Protein AF-U1FEF7-F1 (afdb_monomer)

Nearest PDB structures (foldseek):
  5l10-assembly2_D  TM=4.625E-01  e=8.801E-04  Burkholderia cenocepacia J2315
  7q3d-assembly1_C  TM=4.694E-01  e=4.423E-01  Homo sapiens
  5kq5-assembly1_A  TM=2.884E-01  e=1.196E+00  Rattus norvegicus
  4qfg-assembly1_A  TM=2.685E-01  e=1.534E+00  Rattus norvegicus
  8ow0-assembly1_N  TM=1.738E-01  e=1.273E+00  Saccharomyces cerevisiae

Solvent-accessible surface area (backbone atoms only — not comparable to full-atom values): 8452 Å² total; per-residue (Å²): 119,72,67,64,61,57,53,65,70,41,91,91,52,76,89,87,76,83,78,87,76,65,76,63,58,47,57,54,44,45,53,53,49,51,50,55,25,67,75,38,50,92,50,9,52,59,52,48,32,65,44,32,33,71,58,65,72,27,68,19,15,34,31,27,36,65,84,69,44,80,75,47,63,33,94,66,39,79,89,77,46,74,65,37,52,58,67,69,53,83,61,80,54,64,46,74,48,80,38,56,49,80,50,42,91,95,60,44,37,30,27,33,40,37,20,37,37,68,85,56,17,26,43,38,35,34,26,66,78,44,80,72,82,48,73,66,54,48,52,48,46,38,53,52,34,63,70,30,88

Sequence (149 aa):
DTLVSTCDQLEGVKVLWLSRHLEDWGLESDIATLNRMAEDQQHAAELLTEAAPTVFHCQWATLFGPGHEVLTSTALSPEFTSEAIAALGAMDEPRRVELDETWMPGWGATVVALAPLSGGRCLVLGRRGGPVFLASEVNRLRHMAALAN

Organism: NCBI:txid1160719

pLDDT: mean 86.81, std 16.98, range [42.19, 98.62]

Structure (mmCIF, N/CA/C/O backbone):
data_AF-U1FEF7-F1
#
_entry.id   AF-U1FEF7-F1
#
loop_
_atom_site.group_PDB
_atom_site.id
_atom_site.type_symbol
_atom_site.label_atom_id
_atom_site.label_alt_id
_atom_site.label_comp_id
_atom_site.label_asym_id
_atom_site.label_entity_id
_atom_site.label_seq_id
_atom_site.pdbx_PDB_ins_code
_atom_site.Cartn_x
_atom_site.Cartn_y
_atom_site.Cartn_z
_atom_site.occupancy
_atom_site.B_iso_or_equiv
_atom_site.auth_seq_id
_atom_site.auth_comp_id
_atom_site.auth_asym_id
_atom_site.auth_atom_id
_atom_site.pdbx_PDB_model_num
ATOM 1 N N . ASP A 1 1 ? -5.156 -33.491 9.625 1.00 49.12 1 ASP A N 1
ATOM 2 C CA . ASP A 1 1 ? -5.434 -34.636 8.732 1.00 49.12 1 ASP A CA 1
ATOM 3 C C . ASP A 1 1 ? -6.902 -34.952 8.486 1.00 49.12 1 ASP A C 1
ATOM 5 O O . ASP A 1 1 ? -7.214 -35.460 7.421 1.00 49.12 1 ASP A O 1
ATOM 9 N N . THR A 1 2 ? -7.835 -34.594 9.370 1.00 54.84 2 THR A N 1
ATOM 10 C CA . THR A 1 2 ? -9.270 -34.885 9.175 1.00 54.84 2 THR A CA 1
ATOM 11 C C . THR A 1 2 ? -9.986 -33.965 8.175 1.00 54.84 2 THR A C 1
ATOM 13 O O . THR A 1 2 ? -10.873 -34.427 7.477 1.00 54.84 2 THR A O 1
ATOM 16 N N . LEU A 1 3 ? -9.592 -32.690 8.043 1.00 54.66 3 LEU A N 1
ATOM 17 C CA . LEU A 1 3 ? -10.234 -31.736 7.114 1.00 54.66 3 LEU A CA 1
ATOM 18 C C . LEU A 1 3 ? -9.909 -31.999 5.634 1.00 54.66 3 LEU A C 1
ATOM 20 O O . LEU A 1 3 ? -10.771 -31.848 4.776 1.00 54.66 3 LEU A O 1
ATOM 24 N N . VAL A 1 4 ? -8.675 -32.419 5.343 1.00 53.09 4 VAL A N 1
ATOM 25 C CA . VAL A 1 4 ? -8.208 -32.682 3.969 1.00 53.09 4 VAL A CA 1
ATOM 26 C C . VAL A 1 4 ? -8.966 -33.857 3.357 1.00 53.09 4 VAL A C 1
ATOM 28 O O . VAL A 1 4 ? -9.427 -33.771 2.226 1.00 53.09 4 VAL A O 1
ATOM 31 N N . SER A 1 5 ? -9.157 -34.917 4.147 1.00 55.31 5 SER A N 1
ATOM 32 C CA . SER A 1 5 ? -9.882 -36.123 3.737 1.00 55.31 5 SER A CA 1
ATOM 33 C C . SER A 1 5 ? -11.367 -35.859 3.458 1.00 55.31 5 SER A C 1
ATOM 35 O O . SER A 1 5 ? -11.947 -36.490 2.581 1.00 55.31 5 SER A O 1
ATOM 37 N N . THR A 1 6 ? -11.989 -34.902 4.154 1.00 55.78 6 THR A N 1
ATOM 38 C CA . THR A 1 6 ? -13.411 -34.572 3.957 1.00 55.78 6 THR A CA 1
ATOM 39 C C . THR A 1 6 ? -13.649 -33.736 2.699 1.00 55.78 6 THR A C 1
ATOM 41 O O . THR A 1 6 ? -14.640 -33.947 2.007 1.00 55.78 6 THR A O 1
ATOM 44 N N . CYS A 1 7 ? -12.749 -32.805 2.369 1.00 53.19 7 CYS A N 1
ATOM 45 C CA . CYS A 1 7 ? -12.895 -31.973 1.171 1.00 53.19 7 CYS A CA 1
ATOM 46 C C . CYS A 1 7 ? -12.645 -32.747 -0.135 1.00 53.19 7 CYS A C 1
ATOM 48 O O . CYS A 1 7 ? -13.222 -32.389 -1.156 1.00 53.19 7 CYS A O 1
ATOM 50 N N . ASP A 1 8 ? -11.837 -33.812 -0.096 1.00 54.00 8 ASP A N 1
ATOM 51 C CA . ASP A 1 8 ? -11.551 -34.679 -1.253 1.00 54.00 8 ASP A CA 1
ATOM 52 C C . ASP A 1 8 ? -12.718 -35.635 -1.594 1.00 54.00 8 ASP A C 1
ATOM 54 O O . ASP A 1 8 ? -12.749 -36.244 -2.658 1.00 54.00 8 ASP A O 1
ATOM 58 N N . GLN A 1 9 ? -13.713 -35.754 -0.704 1.00 54.88 9 GLN A N 1
ATOM 59 C CA . GLN A 1 9 ? -14.911 -36.585 -0.911 1.00 54.88 9 GLN A CA 1
ATOM 60 C C . GLN A 1 9 ? -16.030 -35.871 -1.685 1.00 54.88 9 GLN A C 1
ATOM 62 O O . GLN A 1 9 ? -17.056 -36.483 -1.984 1.00 54.88 9 GLN A O 1
ATOM 67 N N . LEU A 1 10 ? -15.860 -34.587 -2.011 1.00 58.78 10 LEU A N 1
ATOM 68 C CA . LEU A 1 10 ? -16.818 -33.819 -2.801 1.00 58.78 10 LEU A CA 1
ATOM 69 C C . LEU A 1 10 ? -16.394 -33.835 -4.275 1.00 58.78 10 LEU A C 1
ATOM 71 O O . LEU A 1 10 ? -15.396 -33.220 -4.653 1.00 58.78 10 LEU A O 1
ATOM 75 N N . GLU A 1 11 ? -17.165 -34.528 -5.118 1.00 42.19 11 GLU A N 1
ATOM 76 C CA . GLU A 1 11 ? -16.916 -34.579 -6.564 1.00 42.19 11 GLU A CA 1
ATOM 77 C C . GLU A 1 11 ? -16.841 -33.165 -7.166 1.00 42.19 11 GLU A C 1
ATOM 79 O O . GLU A 1 11 ? -17.781 -32.375 -7.080 1.00 42.19 11 GLU A O 1
ATOM 84 N N . GLY A 1 12 ? -15.698 -32.848 -7.784 1.00 59.34 12 GLY A N 1
ATOM 85 C CA . GLY A 1 12 ? -15.430 -31.558 -8.430 1.00 59.34 12 GLY A CA 1
ATOM 86 C C . GLY A 1 12 ? -14.631 -30.553 -7.592 1.00 59.34 12 GLY A C 1
ATOM 87 O O . GLY A 1 12 ? -14.313 -29.475 -8.097 1.00 59.34 12 GLY A O 1
ATOM 88 N N . VAL A 1 13 ? -14.257 -30.883 -6.352 1.00 54.09 13 VAL A N 1
ATOM 89 C CA . 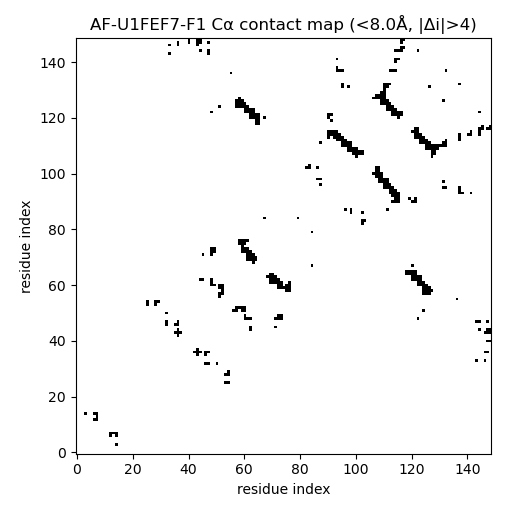VAL A 1 13 ? -13.445 -30.008 -5.491 1.00 54.09 13 VAL A CA 1
ATOM 90 C C . VAL A 1 13 ? -11.979 -30.434 -5.537 1.00 54.09 13 VAL A C 1
ATOM 92 O O . VAL A 1 13 ? -11.634 -31.556 -5.192 1.00 54.09 13 VAL A O 1
ATOM 95 N N . LYS A 1 14 ? -11.088 -29.521 -5.937 1.00 47.78 14 LYS A N 1
ATOM 96 C CA . LYS A 1 14 ? -9.635 -29.706 -5.832 1.00 47.78 14 LYS A CA 1
ATOM 97 C C . LYS A 1 14 ? -9.085 -28.728 -4.803 1.00 47.78 14 LYS A C 1
ATOM 99 O O . LYS A 1 14 ? -9.122 -27.517 -5.016 1.00 47.78 14 LYS A O 1
ATOM 104 N N . VAL A 1 15 ? -8.557 -29.247 -3.698 1.00 55.16 15 VAL A N 1
ATOM 105 C CA . VAL A 1 15 ? -7.883 -28.425 -2.687 1.00 55.16 15 VAL A CA 1
ATOM 106 C C . VAL A 1 15 ? -6.551 -27.943 -3.265 1.00 55.16 15 VAL A C 1
ATOM 108 O O . VAL A 1 15 ? -5.611 -28.715 -3.427 1.00 55.16 15 VAL A O 1
ATOM 111 N N . LEU A 1 16 ? -6.489 -26.661 -3.628 1.00 50.12 16 LEU A N 1
ATOM 112 C CA . LEU A 1 16 ? -5.297 -26.034 -4.209 1.00 50.12 16 LEU A CA 1
ATOM 113 C C . LEU A 1 16 ? -4.217 -25.747 -3.155 1.00 50.12 16 LEU A C 1
ATOM 115 O O . LEU A 1 16 ? -3.032 -25.843 -3.460 1.00 50.12 16 LEU A O 1
ATOM 119 N N . TRP A 1 17 ? -4.619 -25.412 -1.924 1.00 47.16 17 TRP A N 1
ATOM 120 C CA . TRP A 1 17 ? -3.719 -25.132 -0.804 1.00 47.16 17 TRP A CA 1
ATOM 121 C C . TRP A 1 17 ? -4.482 -25.115 0.532 1.00 47.16 17 TRP A C 1
ATOM 123 O O . TRP A 1 17 ? -5.656 -24.749 0.571 1.00 47.16 17 TRP A O 1
ATOM 133 N N . LEU A 1 18 ? -3.808 -25.481 1.626 1.00 47.72 18 LEU A N 1
ATOM 134 C CA . LEU A 1 18 ? -4.314 -25.367 2.997 1.00 47.72 18 LEU A CA 1
ATOM 135 C C . LEU A 1 18 ? -3.420 -24.411 3.787 1.00 47.72 18 LEU A C 1
ATOM 137 O O . LEU A 1 18 ? -2.278 -24.738 4.109 1.00 47.72 18 LEU A O 1
ATOM 141 N N . SER A 1 19 ? -3.964 -23.242 4.120 1.00 45.62 19 SER A N 1
ATOM 142 C CA . SER A 1 19 ? -3.388 -22.338 5.116 1.00 45.62 19 SER A CA 1
ATOM 143 C C . SER A 1 19 ? -3.759 -22.810 6.515 1.00 45.62 19 SER A C 1
ATOM 145 O O . SER A 1 19 ? -4.919 -23.144 6.755 1.00 45.62 19 SER A O 1
ATOM 147 N N . ARG A 1 20 ? -2.835 -22.752 7.478 1.00 42.97 20 ARG A N 1
ATOM 148 C CA . ARG A 1 20 ? -3.233 -22.710 8.891 1.00 42.97 20 ARG A CA 1
ATOM 149 C C . ARG A 1 20 ? -3.750 -21.299 9.168 1.00 42.97 20 ARG A C 1
ATOM 151 O O . ARG A 1 20 ? -2.958 -20.393 9.397 1.00 42.97 20 ARG A O 1
ATOM 15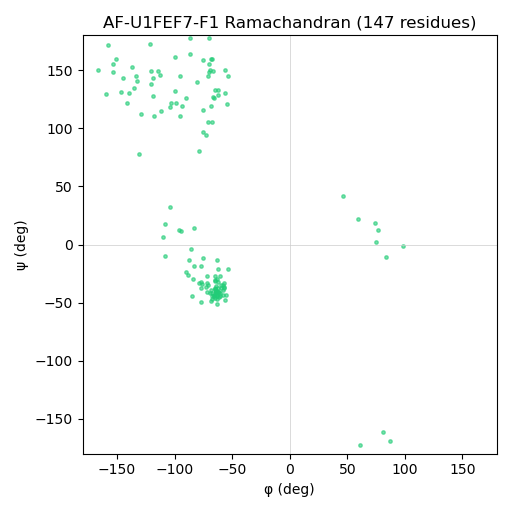8 N N . HIS A 1 21 ? -5.066 -21.114 9.116 1.00 45.12 21 HIS A N 1
ATOM 159 C CA . HIS A 1 21 ? -5.704 -19.922 9.664 1.00 45.12 21 HIS A CA 1
ATOM 160 C C . HIS A 1 21 ? -5.549 -19.954 11.190 1.00 45.12 21 HIS A C 1
ATOM 162 O O . HIS A 1 21 ? -6.186 -20.746 11.880 1.00 45.12 21 HIS A O 1
ATOM 168 N N . LEU A 1 22 ? -4.651 -19.124 11.716 1.00 46.34 22 LEU A N 1
ATOM 169 C CA . LEU A 1 22 ? -4.700 -18.694 13.109 1.00 46.34 22 LEU A CA 1
ATOM 170 C C . LEU A 1 22 ? -5.768 -17.593 13.158 1.00 46.34 22 LEU A C 1
ATOM 172 O O . LEU A 1 22 ? -5.437 -16.418 13.035 1.00 46.34 22 LEU A O 1
ATOM 176 N N . GLU A 1 23 ? -7.040 -18.000 13.201 1.00 48.12 23 GLU A N 1
ATOM 177 C CA . GLU A 1 23 ? -8.220 -17.155 12.936 1.00 48.12 23 GLU A CA 1
ATOM 178 C C . GLU A 1 23 ? -8.295 -15.868 13.779 1.00 48.12 23 GLU A C 1
ATOM 180 O O . GLU A 1 23 ? -8.900 -14.902 13.325 1.00 48.12 23 GLU A O 1
ATOM 185 N N . ASP A 1 24 ? -7.610 -15.790 14.923 1.00 48.69 24 ASP A N 1
ATOM 186 C CA . ASP A 1 24 ? -7.689 -14.618 15.806 1.00 48.69 24 ASP A CA 1
ATOM 187 C C . ASP A 1 24 ? -6.685 -13.494 15.498 1.00 48.69 24 ASP A C 1
ATOM 189 O O . ASP A 1 24 ? -6.970 -12.328 15.756 1.00 48.69 24 ASP A O 1
ATOM 193 N N . TRP A 1 25 ? -5.526 -13.775 14.892 1.00 53.75 25 TRP A N 1
ATOM 194 C CA . TRP A 1 25 ? -4.454 -12.763 14.825 1.00 53.75 25 TRP A CA 1
ATOM 195 C C . TRP A 1 25 ? -4.673 -11.712 13.737 1.00 53.75 25 TRP A C 1
ATOM 197 O O . TRP A 1 25 ? -4.291 -10.558 13.911 1.00 53.75 25 TRP A O 1
ATOM 207 N N . GLY A 1 26 ? -5.287 -12.093 12.613 1.00 63.22 26 GLY A N 1
ATOM 208 C CA . GLY A 1 26 ? -5.524 -11.175 11.498 1.00 63.22 26 GLY A CA 1
ATOM 209 C C . GLY A 1 26 ? -6.541 -10.093 11.853 1.00 63.22 26 GLY A C 1
ATOM 210 O O . GLY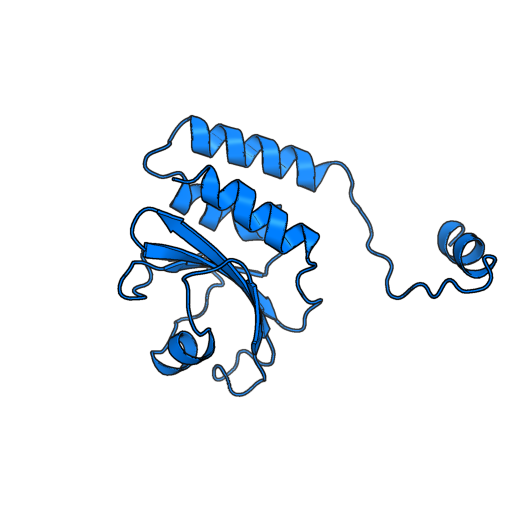 A 1 26 ? -6.273 -8.915 11.670 1.00 63.22 26 GLY A O 1
ATOM 211 N N . LEU A 1 27 ? -7.688 -10.476 12.421 1.00 63.28 27 LEU A N 1
ATOM 212 C CA . LEU A 1 27 ? -8.761 -9.528 12.725 1.00 63.28 27 LEU A CA 1
ATOM 213 C C . LEU A 1 27 ? -8.412 -8.610 13.904 1.00 63.28 27 LEU A C 1
ATOM 215 O O . LEU A 1 27 ? -8.680 -7.411 13.841 1.00 63.28 27 LEU A O 1
ATOM 219 N N . GLU A 1 28 ? -7.792 -9.146 14.959 1.00 67.56 28 GLU A N 1
ATOM 220 C CA . GLU A 1 28 ? -7.299 -8.326 16.070 1.00 67.56 28 GLU A CA 1
ATOM 221 C C . GLU A 1 28 ? -6.221 -7.344 15.592 1.00 67.56 28 GLU A C 1
ATOM 223 O O . GLU A 1 28 ? -6.257 -6.170 15.963 1.00 67.56 28 GLU A O 1
ATOM 228 N N . SER A 1 29 ? -5.317 -7.786 14.707 1.00 78.75 29 SER A N 1
ATOM 229 C CA . SER A 1 29 ? -4.316 -6.916 14.080 1.00 78.75 29 SER A CA 1
ATOM 230 C C . SER A 1 29 ? -4.957 -5.838 13.201 1.00 78.75 29 SER A C 1
ATOM 232 O O . SER A 1 29 ? -4.518 -4.687 13.241 1.00 78.75 29 SER A O 1
ATOM 234 N N . ASP A 1 30 ? -5.997 -6.172 12.434 1.00 86.25 30 ASP A N 1
ATOM 235 C CA . ASP A 1 30 ? -6.720 -5.220 11.585 1.00 86.25 30 ASP A CA 1
ATOM 236 C C . ASP A 1 30 ? -7.391 -4.143 12.442 1.00 86.25 30 ASP A C 1
ATOM 238 O O . ASP A 1 30 ? -7.176 -2.954 12.219 1.00 86.25 30 ASP A O 1
ATOM 242 N N . ILE A 1 31 ? -8.153 -4.543 13.464 1.00 89.19 31 ILE A 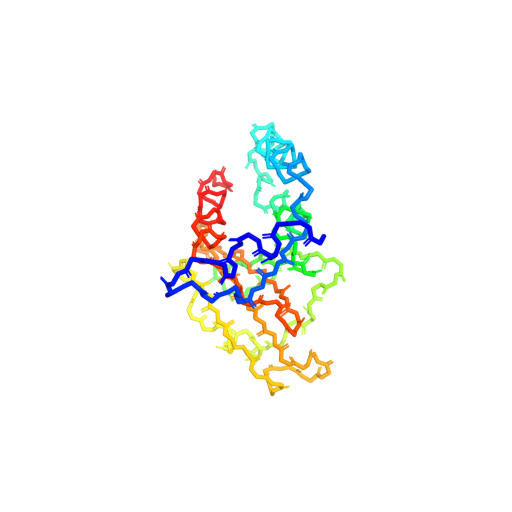N 1
ATOM 243 C CA . ILE A 1 31 ? -8.851 -3.613 14.363 1.00 89.19 31 ILE A CA 1
ATOM 244 C C . ILE A 1 31 ? -7.850 -2.743 15.126 1.00 89.19 31 ILE A C 1
ATOM 246 O O . ILE A 1 31 ? -8.038 -1.531 15.214 1.00 89.19 31 ILE A O 1
ATOM 250 N N . ALA A 1 32 ? -6.766 -3.323 15.646 1.00 91.00 32 ALA A N 1
ATOM 251 C CA . ALA A 1 32 ? -5.724 -2.562 16.329 1.00 91.00 32 ALA A CA 1
ATOM 252 C C . ALA A 1 32 ? -5.064 -1.535 15.396 1.00 91.00 32 ALA A C 1
ATOM 254 O O . ALA A 1 32 ? -4.825 -0.397 15.800 1.00 91.00 32 ALA A O 1
ATOM 255 N N . THR A 1 33 ? -4.811 -1.911 14.140 1.00 94.06 33 THR A N 1
ATOM 256 C CA . THR A 1 33 ? -4.258 -1.002 13.127 1.00 94.06 33 THR A CA 1
ATOM 257 C C . THR A 1 33 ? -5.238 0.123 12.811 1.00 94.06 33 THR A C 1
ATOM 259 O O . THR A 1 33 ? -4.850 1.288 12.822 1.00 94.06 33 THR A O 1
ATOM 262 N N . LEU A 1 34 ? -6.517 -0.199 12.605 1.00 94.25 34 LEU A N 1
ATOM 263 C CA . LEU A 1 34 ? -7.565 0.790 12.355 1.00 94.25 34 LEU A CA 1
ATOM 264 C C . LEU A 1 34 ? -7.729 1.769 13.521 1.00 94.25 34 LEU A C 1
ATOM 266 O O . LEU A 1 34 ? -7.859 2.967 13.287 1.00 94.25 34 LEU A O 1
ATOM 270 N N . ASN A 1 35 ? -7.675 1.289 14.764 1.00 94.31 35 ASN A N 1
ATOM 271 C CA . ASN A 1 35 ? -7.736 2.151 15.944 1.00 94.31 35 ASN A CA 1
ATOM 272 C C . ASN A 1 35 ? -6.537 3.106 15.994 1.00 94.31 35 ASN A C 1
ATOM 274 O O . ASN A 1 35 ? -6.736 4.306 16.143 1.00 94.31 35 ASN A O 1
ATOM 278 N N . ARG A 1 36 ? -5.311 2.606 15.777 1.00 95.56 36 ARG A N 1
ATOM 279 C CA . ARG A 1 36 ? -4.106 3.455 15.712 1.00 95.56 36 ARG A CA 1
ATOM 280 C C . ARG A 1 36 ? -4.215 4.520 14.617 1.00 95.56 36 ARG A C 1
ATOM 282 O O . ARG A 1 36 ? -3.874 5.672 14.852 1.00 95.56 36 ARG A O 1
ATOM 289 N N . MET A 1 37 ? -4.707 4.146 13.437 1.00 96.12 37 MET A N 1
ATOM 290 C CA . MET A 1 37 ? -4.931 5.080 12.327 1.00 96.12 37 MET A CA 1
ATOM 291 C C . MET A 1 37 ? -6.000 6.130 12.655 1.00 96.12 37 MET A C 1
ATOM 293 O O . MET A 1 37 ? -5.870 7.279 12.253 1.00 96.12 37 MET A O 1
ATOM 297 N N . ALA A 1 38 ? -7.055 5.750 13.377 1.00 94.69 38 ALA A N 1
ATOM 298 C CA . ALA A 1 38 ? -8.102 6.676 13.801 1.00 94.69 38 ALA A CA 1
ATOM 299 C C . ALA A 1 38 ? -7.627 7.636 14.907 1.00 94.69 38 ALA A C 1
ATOM 301 O O . ALA A 1 38 ? -8.076 8.779 14.959 1.00 94.69 38 ALA A O 1
ATOM 302 N N . GLU A 1 39 ? -6.728 7.181 15.783 1.00 96.62 39 GLU A N 1
ATOM 303 C CA . GLU A 1 39 ? -6.108 7.993 16.836 1.00 96.62 39 GLU A CA 1
ATOM 304 C C . GLU A 1 39 ? -5.106 9.015 16.275 1.00 96.62 39 GLU A C 1
ATOM 306 O O . GLU A 1 39 ? -5.020 10.129 16.794 1.00 96.62 39 GLU A O 1
ATOM 311 N N . ASP A 1 40 ? -4.389 8.668 15.202 1.00 95.81 40 ASP A N 1
ATOM 312 C CA . ASP A 1 40 ? -3.451 9.552 14.504 1.00 95.81 40 ASP A CA 1
ATOM 313 C C . ASP A 1 40 ? -3.696 9.539 12.989 1.00 95.81 40 ASP A C 1
ATOM 315 O O . ASP A 1 40 ? -2.978 8.910 12.205 1.00 95.81 40 ASP A O 1
ATOM 319 N N . GLN A 1 41 ? -4.733 10.272 12.574 1.00 92.94 41 GLN A N 1
ATOM 320 C CA . GLN A 1 41 ? -5.124 10.352 11.168 1.00 92.94 41 GLN A CA 1
ATOM 321 C C . GLN A 1 41 ? -4.033 10.984 10.289 1.00 92.94 41 GLN A C 1
ATOM 323 O O . GLN A 1 41 ? -3.909 10.634 9.116 1.00 92.94 41 GLN A O 1
ATOM 328 N N . GLN A 1 42 ? -3.215 11.887 10.844 1.00 93.62 42 GLN A N 1
ATOM 329 C CA . GLN A 1 42 ? -2.152 12.551 10.089 1.00 93.62 42 GLN A CA 1
ATOM 330 C C . GLN A 1 42 ? -1.098 11.548 9.603 1.00 93.62 42 GLN A C 1
ATOM 332 O O . GLN A 1 42 ? -0.594 11.707 8.492 1.00 93.62 42 GLN A O 1
ATOM 337 N N . HIS A 1 43 ? -0.803 10.523 10.408 1.00 95.62 43 HIS A N 1
ATOM 338 C CA . HIS A 1 43 ? 0.189 9.492 10.092 1.00 95.62 43 HIS A CA 1
ATOM 339 C C . HIS A 1 43 ? -0.439 8.131 9.751 1.00 95.62 43 HIS A C 1
ATOM 341 O O . HIS A 1 43 ? 0.223 7.092 9.805 1.00 95.62 43 HIS A O 1
ATOM 347 N N . ALA A 1 44 ? -1.734 8.096 9.420 1.00 97.19 44 ALA A N 1
ATOM 348 C CA . ALA A 1 44 ? -2.458 6.845 9.204 1.00 97.19 44 ALA A CA 1
ATOM 349 C C . ALA A 1 44 ? -1.863 5.997 8.066 1.00 97.19 44 ALA A C 1
ATOM 351 O O . ALA A 1 44 ? -1.841 4.768 8.152 1.00 97.19 44 ALA A O 1
ATOM 352 N N . ALA A 1 45 ? -1.340 6.634 7.015 1.00 97.50 45 ALA A N 1
ATOM 353 C CA . ALA A 1 45 ? -0.693 5.944 5.901 1.00 97.50 45 ALA A CA 1
ATOM 354 C C . ALA A 1 45 ? 0.640 5.300 6.315 1.00 97.50 45 ALA A C 1
ATOM 356 O O . ALA A 1 45 ? 0.930 4.161 5.939 1.00 97.50 45 ALA A O 1
ATOM 357 N N . GLU A 1 46 ? 1.440 5.998 7.117 1.00 97.75 46 GLU A N 1
ATOM 358 C CA . GLU A 1 46 ? 2.692 5.495 7.672 1.00 97.75 46 GLU A CA 1
ATOM 359 C C . GLU A 1 46 ? 2.434 4.336 8.641 1.00 97.75 46 GLU A C 1
ATOM 361 O O . GLU A 1 46 ? 3.081 3.293 8.538 1.00 97.75 46 GLU A O 1
ATOM 366 N N . LEU A 1 47 ? 1.435 4.478 9.515 1.00 97.81 47 LEU A N 1
ATOM 367 C CA . LEU A 1 47 ? 1.003 3.437 10.451 1.00 97.81 47 LEU A CA 1
ATOM 368 C C . LEU A 1 47 ? 0.526 2.177 9.722 1.00 97.81 47 LEU A C 1
ATOM 370 O O . LEU A 1 47 ? 0.907 1.066 10.093 1.00 97.81 47 LEU A O 1
ATOM 374 N N . LEU A 1 48 ? -0.266 2.335 8.658 1.00 97.69 48 LEU A N 1
ATOM 375 C CA . LEU A 1 48 ? -0.689 1.214 7.823 1.00 97.69 48 LEU A CA 1
ATOM 376 C C . LEU A 1 48 ? 0.507 0.542 7.138 1.00 97.69 48 LEU A C 1
ATOM 378 O O . LEU A 1 48 ? 0.561 -0.685 7.070 1.00 97.69 48 LEU A O 1
ATOM 382 N N . THR A 1 49 ? 1.475 1.327 6.658 1.00 98.25 49 THR A N 1
ATOM 383 C CA . THR A 1 49 ? 2.697 0.802 6.027 1.00 98.25 49 THR A CA 1
ATOM 384 C C . THR A 1 49 ? 3.507 -0.040 7.009 1.00 98.25 49 THR A C 1
ATOM 386 O O . THR A 1 49 ? 3.930 -1.143 6.669 1.00 98.25 49 THR A O 1
ATOM 389 N N . GLU A 1 50 ? 3.681 0.438 8.241 1.00 97.25 50 GLU A N 1
ATOM 390 C CA . GLU A 1 50 ? 4.380 -0.289 9.305 1.00 97.25 50 GLU A CA 1
ATOM 391 C C . GLU A 1 50 ? 3.651 -1.585 9.695 1.00 97.25 50 GLU A C 1
ATOM 393 O O . GLU A 1 50 ? 4.284 -2.623 9.890 1.00 97.25 50 GLU A O 1
ATOM 398 N N . ALA A 1 51 ? 2.319 -1.549 9.781 1.00 96.25 51 ALA A N 1
ATOM 399 C CA . ALA A 1 51 ? 1.502 -2.697 10.174 1.00 96.25 51 ALA A CA 1
ATOM 400 C C . ALA A 1 51 ? 1.325 -3.745 9.059 1.00 96.25 51 ALA A C 1
ATOM 402 O O . ALA A 1 51 ? 0.965 -4.895 9.337 1.00 96.25 51 ALA A O 1
ATOM 403 N N . ALA A 1 52 ? 1.570 -3.375 7.800 1.00 96.31 52 ALA A N 1
ATOM 404 C CA . ALA A 1 52 ? 1.238 -4.198 6.645 1.00 96.31 52 ALA A CA 1
ATOM 405 C C . ALA A 1 52 ? 1.880 -5.602 6.632 1.00 96.31 52 ALA A C 1
ATOM 407 O O . ALA A 1 52 ? 1.163 -6.544 6.284 1.00 96.31 52 ALA A O 1
ATOM 408 N N . PRO A 1 53 ? 3.149 -5.816 7.044 1.00 94.94 53 PRO A N 1
ATOM 409 C CA . PRO A 1 53 ? 3.715 -7.163 7.141 1.00 94.94 53 PRO A CA 1
ATOM 410 C C . PRO A 1 53 ? 2.912 -8.101 8.046 1.00 94.94 53 PRO A C 1
ATOM 412 O O . PRO A 1 53 ? 2.742 -9.277 7.724 1.00 94.94 53 PRO A O 1
ATOM 415 N N . THR A 1 54 ? 2.361 -7.580 9.144 1.00 92.06 54 THR A N 1
ATOM 416 C CA . THR A 1 54 ? 1.536 -8.352 10.082 1.00 92.06 54 THR A CA 1
ATOM 417 C C . THR A 1 54 ? 0.128 -8.561 9.530 1.00 92.06 54 THR A C 1
ATOM 419 O O . THR A 1 54 ? -0.343 -9.694 9.470 1.00 92.06 54 THR A O 1
ATOM 422 N N . VAL A 1 55 ? -0.517 -7.487 9.066 1.00 92.25 55 VAL A N 1
ATOM 423 C CA . VAL A 1 55 ? -1.915 -7.482 8.595 1.00 92.25 55 VAL A CA 1
ATOM 424 C C . VAL A 1 55 ? -2.104 -8.261 7.290 1.00 92.25 55 VAL A C 1
ATOM 426 O O . VAL A 1 55 ? -3.104 -8.952 7.084 1.00 92.25 55 VAL A O 1
ATOM 429 N N . PHE A 1 56 ? -1.152 -8.146 6.369 1.00 92.88 56 PHE A N 1
ATOM 430 C CA . PHE A 1 56 ? -1.225 -8.752 5.042 1.00 92.88 56 PHE A CA 1
ATOM 431 C C . PHE A 1 56 ? -0.248 -9.904 4.868 1.00 92.88 56 PHE A C 1
ATOM 433 O O . PHE A 1 56 ? -0.126 -10.394 3.751 1.00 92.88 56 PHE A O 1
ATOM 440 N N . HIS A 1 57 ? 0.461 -10.349 5.910 1.00 91.31 57 HIS A N 1
ATOM 441 C CA . HIS A 1 57 ? 1.454 -11.426 5.803 1.00 91.31 57 HIS A CA 1
ATOM 442 C C . HIS A 1 57 ? 2.389 -11.234 4.594 1.00 91.31 57 HIS A C 1
ATOM 444 O O . HIS A 1 57 ? 2.639 -12.154 3.806 1.00 91.31 57 HIS A O 1
ATOM 450 N N . CYS A 1 58 ? 2.817 -9.992 4.376 1.00 94.62 58 CYS A N 1
ATOM 451 C CA . CYS A 1 58 ? 3.809 -9.636 3.374 1.00 94.62 58 CYS A CA 1
ATOM 452 C C . CYS A 1 58 ? 5.172 -9.479 4.051 1.00 94.62 58 CYS A C 1
ATOM 454 O O . CYS A 1 58 ? 5.271 -9.378 5.270 1.00 94.62 58 CYS A O 1
ATOM 456 N N . GLN A 1 59 ? 6.247 -9.525 3.274 1.00 95.56 59 GLN A N 1
ATOM 457 C CA . GLN A 1 59 ? 7.596 -9.416 3.839 1.00 95.56 59 GLN A CA 1
ATOM 458 C C . GLN A 1 59 ? 7.999 -7.958 4.026 1.00 95.56 59 GLN A C 1
ATOM 460 O O . GLN A 1 59 ? 8.776 -7.641 4.921 1.00 95.56 59 GLN A O 1
ATOM 465 N N . TRP A 1 60 ? 7.465 -7.087 3.175 1.00 97.06 60 TRP A N 1
ATOM 466 C CA . TRP A 1 60 ? 7.760 -5.669 3.179 1.00 97.06 60 TRP A CA 1
ATOM 467 C C . TRP A 1 60 ? 6.585 -4.853 2.658 1.00 97.06 60 TRP A C 1
ATOM 469 O O . TRP A 1 60 ? 5.704 -5.372 1.958 1.00 97.06 60 TRP A O 1
ATOM 479 N N . ALA A 1 61 ? 6.600 -3.573 3.006 1.00 98.31 61 ALA A N 1
ATOM 480 C CA . ALA A 1 61 ? 5.662 -2.573 2.539 1.00 98.31 61 ALA A CA 1
ATOM 481 C C . ALA A 1 61 ? 6.352 -1.215 2.370 1.00 98.31 61 ALA A C 1
ATOM 483 O O . ALA A 1 61 ? 7.218 -0.841 3.165 1.00 98.31 61 ALA A O 1
ATOM 484 N N . THR A 1 62 ? 5.956 -0.476 1.340 1.00 98.62 62 THR A N 1
ATOM 485 C CA . THR A 1 62 ? 6.506 0.841 1.014 1.00 98.62 62 THR A CA 1
ATOM 486 C C . THR A 1 62 ? 5.393 1.780 0.583 1.00 98.62 62 THR A C 1
ATOM 488 O O . THR A 1 62 ? 4.584 1.436 -0.278 1.00 98.62 62 THR A O 1
ATOM 491 N N . LEU A 1 63 ? 5.372 2.972 1.174 1.00 98.56 63 LEU A N 1
ATOM 492 C CA . LEU A 1 63 ? 4.507 4.073 0.782 1.00 98.56 63 LEU A CA 1
ATOM 493 C C . LEU A 1 63 ? 5.251 4.973 -0.199 1.00 98.56 63 LEU A C 1
ATOM 495 O O . LEU A 1 63 ? 6.271 5.575 0.143 1.00 98.56 63 LEU A O 1
ATOM 499 N N . PHE A 1 64 ? 4.706 5.086 -1.400 1.00 98.44 64 PHE A N 1
ATOM 500 C CA . PHE A 1 64 ? 5.172 5.989 -2.437 1.00 98.44 64 PHE A CA 1
ATOM 501 C C . PHE A 1 64 ? 4.388 7.298 -2.421 1.00 98.44 64 PHE A C 1
ATOM 503 O O . PHE A 1 64 ? 3.186 7.315 -2.140 1.00 98.44 64 PHE A O 1
ATOM 510 N N . GLY A 1 65 ? 5.076 8.388 -2.740 1.00 97.62 65 GLY A N 1
ATOM 511 C CA . GLY A 1 65 ? 4.495 9.698 -2.992 1.00 97.62 65 GLY A CA 1
ATOM 512 C C . GLY A 1 65 ? 4.053 9.884 -4.448 1.00 97.62 65 GLY A C 1
ATOM 513 O O . GLY A 1 65 ? 4.254 8.994 -5.279 1.00 97.62 65 GLY A O 1
ATOM 514 N N . PRO A 1 66 ? 3.452 11.041 -4.777 1.00 95.81 66 PRO A N 1
ATOM 515 C CA . PRO A 1 66 ? 2.929 11.332 -6.115 1.00 95.81 66 PRO A CA 1
ATOM 516 C C . PRO A 1 66 ? 3.992 11.357 -7.221 1.00 95.81 66 PRO A C 1
ATOM 518 O O . PRO A 1 66 ? 3.648 11.204 -8.391 1.00 95.81 66 PRO A O 1
ATOM 521 N N . GLY A 1 67 ? 5.269 11.553 -6.883 1.00 95.31 67 GLY A N 1
ATOM 522 C CA . GLY A 1 67 ? 6.400 11.449 -7.808 1.00 95.31 67 GLY A CA 1
ATOM 523 C C . GLY A 1 67 ? 7.072 10.073 -7.809 1.00 95.31 67 GLY A C 1
ATOM 524 O O . GLY A 1 67 ? 8.160 9.939 -8.366 1.00 95.31 67 GLY A O 1
ATOM 525 N N . HIS A 1 68 ? 6.449 9.066 -7.187 1.00 95.44 68 HIS A N 1
ATOM 526 C CA . HIS A 1 68 ? 7.017 7.743 -6.911 1.00 95.44 68 HIS A CA 1
ATOM 527 C C . HIS A 1 68 ? 8.285 7.768 -6.040 1.00 95.44 68 HIS A C 1
ATOM 529 O O . HIS A 1 68 ? 9.069 6.818 -6.036 1.00 95.44 68 HIS A O 1
ATOM 535 N N . GLU A 1 69 ? 8.496 8.831 -5.268 1.00 96.38 69 GLU A N 1
ATOM 536 C CA . GLU A 1 69 ? 9.481 8.857 -4.196 1.00 96.38 69 GLU A CA 1
ATOM 537 C C . GLU A 1 69 ? 9.027 7.981 -3.024 1.00 96.38 69 GLU A C 1
ATOM 539 O O . GLU A 1 69 ? 7.839 7.904 -2.714 1.00 96.38 69 GLU A O 1
ATOM 544 N N . VAL A 1 70 ? 9.965 7.326 -2.345 1.00 97.81 70 VAL A N 1
ATOM 545 C CA . VAL A 1 70 ? 9.654 6.573 -1.125 1.00 97.81 70 VAL A CA 1
ATOM 546 C C . VAL A 1 70 ? 9.442 7.560 0.023 1.00 97.81 70 VAL A C 1
ATOM 548 O O . VAL A 1 70 ? 10.374 8.257 0.417 1.00 97.81 70 VAL A O 1
ATOM 551 N N . LEU A 1 71 ? 8.224 7.608 0.565 1.00 97.38 71 LEU A N 1
ATOM 552 C CA . LEU A 1 71 ? 7.880 8.425 1.734 1.00 97.38 71 LEU A CA 1
ATOM 553 C C . LEU A 1 71 ? 8.203 7.691 3.035 1.00 97.38 71 LEU A C 1
ATOM 555 O O . LEU A 1 71 ? 8.780 8.261 3.956 1.00 97.38 71 LEU A O 1
ATOM 559 N N . THR A 1 72 ? 7.840 6.410 3.101 1.00 97.62 72 THR A N 1
ATOM 560 C CA . THR A 1 72 ? 8.188 5.521 4.211 1.00 97.62 72 THR A CA 1
ATOM 561 C C . THR A 1 72 ? 8.233 4.073 3.740 1.00 97.62 72 THR A C 1
ATOM 563 O O . THR A 1 72 ? 7.597 3.701 2.751 1.00 97.62 72 THR A O 1
ATOM 566 N N . SER A 1 73 ? 8.995 3.241 4.438 1.00 98.00 73 SER A N 1
ATOM 567 C CA . SER A 1 73 ? 9.156 1.835 4.097 1.00 98.00 73 SER A CA 1
ATOM 568 C C . SER A 1 73 ? 9.505 1.000 5.316 1.00 98.00 73 SER A C 1
ATOM 570 O O . SER A 1 73 ? 10.214 1.445 6.217 1.00 98.00 73 SER A O 1
ATOM 572 N N . THR A 1 74 ? 9.065 -0.251 5.312 1.00 98.00 74 THR A N 1
ATOM 573 C CA . THR A 1 74 ? 9.487 -1.238 6.308 1.00 98.00 74 THR A CA 1
ATOM 574 C C . THR A 1 74 ? 10.967 -1.594 6.152 1.00 98.00 74 THR A C 1
ATOM 576 O O . THR A 1 74 ? 11.545 -1.445 5.079 1.00 98.00 74 THR A O 1
ATOM 579 N N . ALA A 1 75 ? 11.583 -2.128 7.209 1.00 95.12 75 ALA A N 1
ATOM 580 C CA . ALA A 1 75 ? 13.017 -2.439 7.229 1.00 95.12 75 ALA A CA 1
ATOM 581 C C . ALA A 1 75 ? 13.468 -3.452 6.161 1.00 95.12 75 ALA A C 1
ATOM 583 O O . ALA A 1 75 ? 14.626 -3.447 5.757 1.00 95.12 75 ALA A O 1
ATOM 584 N N . LEU A 1 76 ? 12.565 -4.333 5.726 1.00 95.38 76 LEU A N 1
ATOM 585 C CA . LEU A 1 76 ? 12.840 -5.329 4.693 1.00 95.38 76 LEU A CA 1
ATOM 586 C C . LEU A 1 76 ? 12.386 -4.872 3.311 1.00 95.38 76 LEU A C 1
ATOM 588 O O . LEU A 1 76 ? 12.303 -5.706 2.420 1.00 95.38 76 LEU A O 1
ATOM 592 N N . SER A 1 77 ? 12.044 -3.598 3.125 1.00 96.19 77 SER A N 1
ATOM 593 C CA . SER A 1 77 ? 11.727 -3.074 1.803 1.00 96.19 77 SER A CA 1
ATOM 594 C C . SER A 1 77 ? 12.977 -2.988 0.936 1.00 96.19 77 SER A C 1
ATOM 596 O O . SER A 1 77 ? 14.078 -2.760 1.442 1.00 96.19 77 SER A O 1
ATOM 598 N N . PRO A 1 78 ? 12.827 -3.160 -0.381 1.00 93.88 78 PRO A N 1
ATOM 599 C CA . PRO A 1 78 ? 13.943 -2.979 -1.283 1.00 93.88 78 PRO A CA 1
ATOM 600 C C . PRO A 1 78 ? 14.376 -1.523 -1.390 1.00 93.88 78 PRO A C 1
ATOM 602 O O . PRO A 1 78 ? 13.561 -0.601 -1.335 1.00 93.88 78 PRO A O 1
ATOM 605 N N . GLU A 1 79 ? 15.667 -1.338 -1.643 1.00 94.06 79 GLU A N 1
ATOM 606 C CA . GLU A 1 79 ? 16.184 -0.083 -2.172 1.00 94.06 79 GLU A CA 1
ATOM 607 C C . GLU A 1 79 ? 15.766 0.022 -3.642 1.00 94.06 79 GLU A C 1
ATOM 609 O O . GLU A 1 79 ? 16.391 -0.550 -4.536 1.00 94.06 79 GLU A O 1
ATOM 614 N N . PHE A 1 80 ? 14.641 0.691 -3.883 1.00 94.88 80 PHE A N 1
ATOM 615 C CA . PHE A 1 80 ? 14.053 0.800 -5.212 1.00 94.88 80 PHE A CA 1
ATOM 616 C C . PHE A 1 80 ? 14.947 1.594 -6.172 1.00 94.88 80 PHE A C 1
ATOM 618 O O . PHE A 1 80 ? 15.286 2.749 -5.911 1.00 94.88 80 PHE A O 1
ATOM 625 N N . THR A 1 81 ? 15.261 1.001 -7.326 1.00 94.81 81 THR A N 1
ATOM 626 C CA . THR A 1 81 ? 15.788 1.736 -8.484 1.00 94.81 81 THR A CA 1
ATOM 627 C C . THR A 1 81 ? 14.644 2.279 -9.340 1.00 94.81 81 THR A C 1
ATOM 629 O O . THR A 1 81 ? 13.502 1.822 -9.243 1.00 94.81 81 THR A O 1
ATOM 632 N N . SER A 1 82 ? 14.942 3.227 -10.227 1.00 93.88 82 SER A N 1
ATOM 633 C CA . SER A 1 82 ? 13.962 3.769 -11.176 1.00 93.88 82 SER A CA 1
ATOM 634 C C . SER A 1 82 ? 13.340 2.682 -12.060 1.00 93.88 82 SER A C 1
ATOM 636 O O . SER A 1 82 ? 12.144 2.715 -12.341 1.00 93.88 82 SER A O 1
ATOM 638 N N . GLU A 1 83 ? 14.133 1.693 -12.472 1.00 95.31 83 GLU A N 1
ATOM 639 C CA . GLU A 1 83 ? 13.683 0.553 -13.274 1.00 95.31 83 GLU A CA 1
ATOM 640 C C . GLU A 1 83 ? 12.744 -0.353 -12.473 1.00 95.31 83 GLU A C 1
ATOM 642 O O . GLU A 1 83 ? 11.707 -0.766 -12.991 1.00 95.31 83 GLU A O 1
ATOM 647 N N . ALA A 1 84 ? 13.062 -0.611 -11.199 1.00 95.69 84 ALA A N 1
ATOM 648 C CA . ALA A 1 84 ? 12.207 -1.399 -10.316 1.00 95.69 84 ALA A CA 1
ATOM 649 C C . ALA A 1 84 ? 10.858 -0.701 -10.078 1.00 95.69 84 ALA A C 1
ATOM 651 O O . ALA A 1 84 ? 9.816 -1.351 -10.122 1.00 95.69 84 ALA A O 1
ATOM 652 N N . ILE A 1 85 ? 10.855 0.626 -9.899 1.00 96.44 85 ILE A N 1
ATOM 653 C CA . ILE A 1 85 ? 9.623 1.425 -9.789 1.00 96.44 85 ILE A CA 1
ATOM 654 C C . ILE A 1 85 ? 8.816 1.348 -11.088 1.00 96.44 85 ILE A C 1
ATO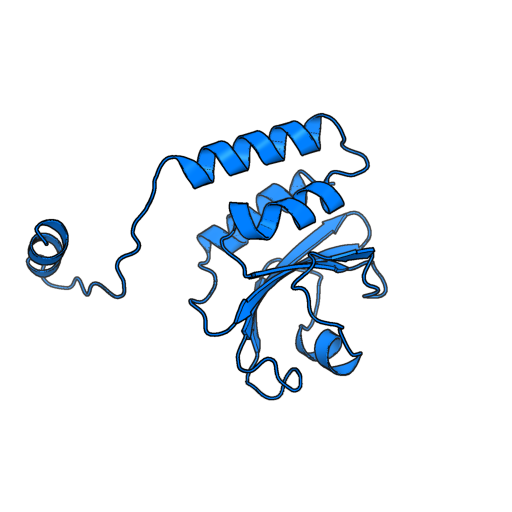M 656 O O . ILE A 1 85 ? 7.606 1.138 -11.047 1.00 96.44 85 ILE A O 1
ATOM 660 N N . ALA A 1 86 ? 9.466 1.458 -12.250 1.00 95.25 86 ALA A N 1
ATOM 661 C CA . ALA A 1 86 ? 8.789 1.331 -13.539 1.00 95.25 86 ALA A CA 1
ATOM 662 C C . ALA A 1 86 ? 8.160 -0.062 -13.733 1.00 95.25 86 ALA A C 1
ATOM 664 O O . ALA A 1 86 ? 7.051 -0.163 -14.261 1.00 95.25 86 ALA A O 1
ATOM 665 N N . ALA A 1 87 ? 8.824 -1.122 -13.261 1.00 95.94 87 ALA A N 1
ATOM 666 C CA . ALA A 1 87 ? 8.309 -2.490 -13.303 1.00 95.94 87 ALA A CA 1
ATOM 667 C C . ALA A 1 87 ? 7.053 -2.687 -12.436 1.00 95.94 87 ALA A C 1
ATOM 669 O O . ALA A 1 87 ? 6.217 -3.532 -12.762 1.00 95.94 87 ALA A O 1
ATOM 670 N N . LEU A 1 88 ? 6.869 -1.887 -11.374 1.00 96.12 88 LEU A N 1
ATOM 671 C CA . LEU A 1 88 ? 5.627 -1.898 -10.597 1.00 96.12 88 LEU A CA 1
ATOM 672 C C . LEU A 1 88 ? 4.432 -1.471 -11.453 1.00 96.12 88 LEU A C 1
ATOM 674 O O . LEU A 1 88 ? 3.346 -2.002 -11.239 1.00 96.12 88 LEU A O 1
ATOM 678 N N . GLY A 1 89 ? 4.615 -0.586 -12.440 1.00 95.06 89 GLY A N 1
ATOM 679 C CA . GLY A 1 89 ? 3.567 -0.048 -13.315 1.00 95.06 89 GLY A CA 1
ATOM 680 C C . GLY A 1 89 ? 2.766 1.101 -12.683 1.00 95.06 89 GLY A C 1
ATOM 681 O O . GLY A 1 89 ? 3.199 1.711 -11.711 1.00 95.06 89 GLY A O 1
ATOM 682 N N . ALA A 1 90 ? 1.579 1.395 -13.225 1.00 94.62 90 ALA A N 1
ATOM 683 C CA . ALA A 1 90 ? 0.738 2.508 -12.765 1.00 94.62 90 ALA A CA 1
ATOM 684 C C . ALA A 1 90 ? 0.232 2.326 -11.316 1.00 94.62 90 ALA A C 1
ATOM 686 O O . ALA A 1 90 ? -0.254 1.255 -10.943 1.00 94.62 90 ALA A O 1
ATOM 687 N N . MET A 1 91 ? 0.355 3.368 -10.494 1.00 96.19 91 MET A N 1
ATOM 688 C CA . MET A 1 91 ? 0.028 3.357 -9.059 1.00 96.19 91 MET A CA 1
ATOM 689 C C . MET A 1 91 ? -1.307 4.059 -8.748 1.00 96.19 91 MET A C 1
ATOM 691 O O . MET A 1 91 ? -1.474 4.682 -7.703 1.00 96.19 91 MET A O 1
ATOM 695 N N . ASP A 1 92 ? -2.254 3.989 -9.680 1.00 95.06 92 ASP A N 1
ATOM 696 C CA . ASP A 1 92 ? -3.524 4.725 -9.687 1.00 95.06 92 ASP A CA 1
ATOM 697 C C . ASP A 1 92 ? -4.756 3.850 -9.418 1.00 95.06 92 ASP A C 1
ATOM 699 O O . ASP A 1 92 ? -5.832 4.378 -9.128 1.00 95.06 92 ASP A O 1
ATOM 703 N N . GLU A 1 93 ? -4.602 2.523 -9.412 1.00 95.69 93 GLU A N 1
ATOM 704 C CA . GLU A 1 93 ? -5.660 1.588 -9.036 1.00 95.69 93 GLU A CA 1
ATOM 705 C C . GLU A 1 93 ? -5.178 0.433 -8.135 1.00 95.69 93 GLU A C 1
ATOM 707 O O . GLU A 1 93 ? -4.014 0.020 -8.196 1.00 95.69 93 GLU A O 1
ATOM 712 N N . PRO A 1 94 ? -6.065 -0.130 -7.290 1.00 97.12 94 PRO A N 1
ATOM 713 C CA . PRO A 1 94 ? -5.752 -1.310 -6.498 1.00 97.12 94 PRO A CA 1
ATOM 714 C C . PRO A 1 94 ? -5.603 -2.549 -7.378 1.00 97.12 94 PRO A C 1
ATOM 716 O O . PRO A 1 94 ? -6.558 -2.976 -8.030 1.00 97.12 94 PRO A O 1
ATOM 719 N N . ARG A 1 95 ? -4.424 -3.170 -7.366 1.00 96.81 95 ARG A N 1
ATOM 720 C CA . ARG A 1 95 ? -4.130 -4.339 -8.206 1.00 96.81 95 ARG A CA 1
ATOM 721 C C . ARG A 1 95 ? -2.989 -5.174 -7.648 1.00 96.81 95 ARG A C 1
ATOM 723 O O . ARG A 1 95 ? -2.306 -4.776 -6.709 1.00 96.81 95 ARG A O 1
ATOM 730 N N . ARG A 1 96 ? -2.772 -6.339 -8.254 1.00 95.94 96 ARG A N 1
ATOM 731 C CA . ARG A 1 96 ? -1.599 -7.185 -8.009 1.00 95.94 96 ARG A CA 1
ATOM 732 C C . ARG A 1 96 ? -0.734 -7.279 -9.259 1.00 95.94 96 ARG A C 1
ATOM 734 O O . ARG A 1 96 ? -1.267 -7.249 -10.367 1.00 95.94 96 ARG A O 1
ATOM 741 N N . VAL A 1 97 ? 0.571 -7.429 -9.072 1.00 96.25 97 VAL A N 1
ATOM 742 C CA . VAL A 1 97 ? 1.554 -7.618 -10.149 1.00 96.25 97 VAL A CA 1
ATOM 743 C C . VAL A 1 97 ? 2.468 -8.768 -9.780 1.00 96.25 97 VAL A C 1
ATOM 745 O O . VAL A 1 97 ? 2.846 -8.924 -8.620 1.00 96.25 97 VAL A O 1
ATOM 748 N N . GLU A 1 98 ? 2.809 -9.581 -10.767 1.00 96.00 98 GLU A N 1
ATOM 749 C CA . GLU A 1 98 ? 3.818 -10.623 -10.633 1.00 96.00 98 GLU A CA 1
ATOM 750 C C . GLU A 1 98 ? 5.072 -10.127 -11.346 1.00 96.00 98 GLU A C 1
ATOM 752 O O . GLU A 1 98 ? 5.041 -9.821 -12.536 1.00 96.00 98 GLU A O 1
ATOM 757 N N . LEU A 1 99 ? 6.147 -9.980 -10.584 1.00 95.94 99 LEU A N 1
ATOM 758 C CA . LEU A 1 99 ? 7.445 -9.516 -11.039 1.00 95.94 99 LEU A CA 1
ATOM 759 C C . LEU A 1 99 ? 8.352 -10.740 -11.149 1.00 95.94 99 LEU A C 1
ATOM 761 O O . LEU A 1 99 ? 8.531 -11.477 -10.174 1.00 95.94 99 LEU A O 1
ATOM 765 N N . ASP A 1 100 ? 8.889 -10.987 -12.340 1.00 94.12 100 ASP A N 1
ATOM 766 C CA . ASP A 1 100 ? 9.864 -12.057 -12.550 1.00 94.12 100 ASP A CA 1
ATOM 767 C C . ASP A 1 100 ? 11.208 -11.725 -11.883 1.00 94.12 100 ASP A C 1
ATOM 769 O O . ASP A 1 100 ? 11.376 -10.662 -11.305 1.00 94.12 100 ASP A O 1
ATOM 773 N N . GLU A 1 101 ? 12.190 -12.622 -11.946 1.00 92.75 101 GLU A N 1
ATOM 774 C CA . GLU A 1 101 ? 13.489 -12.442 -11.278 1.00 92.75 101 GLU A CA 1
ATOM 775 C C . GLU A 1 101 ? 14.317 -11.250 -11.789 1.00 92.75 101 GLU A C 1
ATOM 777 O O . GLU A 1 101 ? 15.287 -10.862 -11.137 1.00 92.75 101 GLU A O 1
ATOM 782 N N . THR A 1 102 ? 13.951 -10.666 -12.932 1.00 92.31 102 THR A N 1
ATOM 783 C CA . THR A 1 102 ? 14.681 -9.563 -13.568 1.00 92.31 102 THR A CA 1
ATOM 784 C C . THR A 1 102 ? 14.252 -8.188 -13.072 1.00 92.31 102 THR A C 1
ATOM 786 O O . THR A 1 102 ? 14.983 -7.224 -13.294 1.00 92.31 102 THR A O 1
ATOM 789 N N . TRP A 1 103 ? 13.125 -8.087 -12.354 1.00 93.94 103 TRP A N 1
ATOM 790 C CA . TRP A 1 103 ? 12.607 -6.807 -11.854 1.00 93.94 103 TRP A CA 1
ATOM 791 C C . TRP A 1 103 ? 13.601 -6.060 -10.966 1.00 93.94 103 TRP A C 1
ATOM 793 O O . TRP A 1 103 ? 13.623 -4.831 -10.957 1.00 93.94 103 TRP A O 1
ATOM 803 N N . MET A 1 104 ? 14.413 -6.809 -10.210 1.00 92.62 104 MET A N 1
ATOM 804 C CA . MET A 1 104 ? 15.418 -6.255 -9.323 1.00 92.62 104 MET A CA 1
ATOM 805 C C . MET A 1 104 ? 16.505 -7.283 -8.965 1.00 92.62 104 MET A C 1
ATOM 807 O O . MET A 1 104 ? 16.194 -8.389 -8.498 1.00 92.62 104 MET A O 1
ATOM 811 N N . PRO A 1 105 ? 17.794 -6.926 -9.111 1.00 90.75 105 PRO A N 1
ATOM 812 C CA . PRO A 1 105 ? 18.905 -7.821 -8.799 1.00 90.75 105 PRO A CA 1
ATOM 813 C C . PRO A 1 105 ? 18.877 -8.356 -7.358 1.00 90.75 105 PRO A C 1
ATOM 815 O O . PRO A 1 105 ? 18.767 -7.598 -6.400 1.00 90.75 105 PRO A O 1
ATOM 818 N N . GLY A 1 106 ? 19.010 -9.676 -7.191 1.00 89.88 106 GLY A N 1
ATOM 819 C CA . GLY A 1 106 ? 19.113 -10.343 -5.879 1.00 89.88 106 GLY A CA 1
ATOM 820 C C . GLY A 1 106 ? 17.781 -10.641 -5.173 1.00 89.88 106 GLY A C 1
ATOM 821 O O . GLY A 1 106 ? 17.753 -11.420 -4.212 1.00 89.88 106 GLY A O 1
ATOM 822 N N . TRP A 1 107 ? 16.669 -10.102 -5.675 1.00 90.56 107 TRP A N 1
ATOM 823 C CA . TRP A 1 107 ? 15.348 -10.256 -5.062 1.00 90.56 107 TRP A CA 1
ATOM 824 C C . TRP A 1 107 ? 14.569 -11.473 -5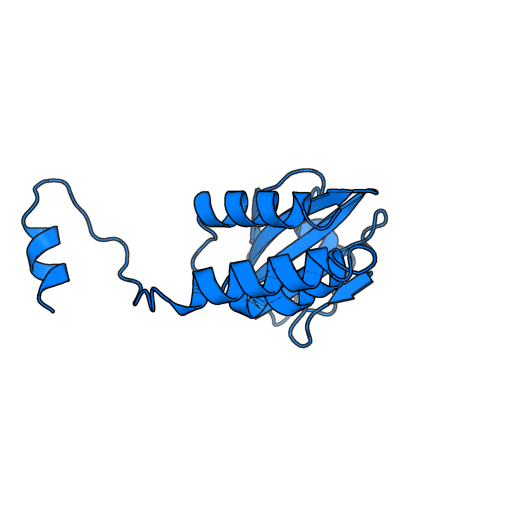.554 1.00 90.56 107 TRP A C 1
ATOM 826 O O . TRP A 1 107 ? 13.743 -12.004 -4.815 1.00 90.56 107 TRP A O 1
ATOM 836 N N . GLY A 1 108 ? 14.877 -11.976 -6.751 1.00 92.25 108 GLY A N 1
ATOM 837 C CA . GLY A 1 108 ? 14.122 -13.066 -7.372 1.00 92.25 108 GLY A CA 1
ATOM 838 C C . GLY A 1 108 ? 12.655 -12.694 -7.614 1.00 92.25 108 GLY A C 1
ATOM 839 O O . GLY A 1 108 ? 12.245 -11.547 -7.422 1.00 92.25 108 GLY A O 1
ATOM 840 N N . ALA A 1 109 ? 11.856 -13.675 -8.034 1.00 94.44 109 ALA A N 1
ATOM 841 C CA . ALA A 1 109 ? 10.458 -13.446 -8.372 1.00 94.44 109 ALA A CA 1
ATOM 842 C C . ALA A 1 109 ? 9.657 -12.965 -7.151 1.00 94.44 109 ALA A C 1
ATOM 844 O O . ALA A 1 109 ? 9.745 -13.533 -6.053 1.00 94.44 109 ALA A O 1
ATOM 845 N N . THR A 1 110 ? 8.869 -11.912 -7.346 1.00 96.06 110 THR A N 1
ATOM 846 C CA . THR A 1 110 ? 8.120 -11.230 -6.288 1.00 96.06 110 THR A CA 1
ATOM 847 C C . THR A 1 110 ? 6.707 -10.946 -6.760 1.00 96.06 110 THR A C 1
ATOM 849 O O . THR A 1 110 ? 6.489 -10.457 -7.860 1.00 96.06 110 THR A O 1
ATOM 852 N N . VAL A 1 111 ? 5.724 -11.224 -5.915 1.00 97.00 111 VAL A N 1
ATOM 853 C CA . VAL A 1 111 ? 4.349 -10.781 -6.142 1.00 97.00 111 VAL A CA 1
ATOM 854 C C . VAL A 1 111 ? 4.105 -9.543 -5.298 1.00 97.00 111 VAL A C 1
ATOM 856 O O . VAL A 1 111 ? 4.444 -9.519 -4.112 1.00 97.00 111 VAL A O 1
ATOM 859 N N . VAL A 1 112 ? 3.533 -8.514 -5.908 1.00 97.69 112 VAL A N 1
ATOM 860 C CA . VAL A 1 112 ? 3.227 -7.250 -5.243 1.00 97.69 112 VAL A CA 1
ATOM 861 C C . VAL A 1 112 ? 1.739 -6.948 -5.302 1.00 97.69 112 VAL A C 1
ATOM 863 O O . VAL A 1 112 ? 1.053 -7.333 -6.250 1.00 97.69 112 VAL A O 1
ATOM 866 N N . ALA A 1 113 ? 1.238 -6.258 -4.284 1.00 98.25 113 ALA A N 1
ATOM 867 C CA . ALA A 1 113 ? -0.089 -5.657 -4.270 1.00 98.25 113 ALA A CA 1
ATOM 868 C C . ALA A 1 113 ? 0.050 -4.151 -4.072 1.00 98.25 113 ALA A C 1
ATOM 870 O O . ALA A 1 113 ? 0.865 -3.707 -3.268 1.00 98.25 113 ALA A O 1
ATOM 871 N N . LEU A 1 114 ? -0.746 -3.386 -4.807 1.00 98.31 114 LEU A N 1
ATOM 872 C CA . LEU A 1 114 ? -0.767 -1.933 -4.780 1.00 98.31 114 LEU A CA 1
ATOM 873 C C . LEU A 1 114 ? -2.148 -1.464 -4.331 1.00 98.31 114 LEU A C 1
ATOM 875 O O . LEU A 1 114 ? -3.158 -2.061 -4.714 1.00 98.31 114 LEU A O 1
ATOM 879 N N . ALA A 1 115 ? -2.195 -0.383 -3.562 1.00 98.19 115 ALA A N 1
ATOM 880 C CA . ALA A 1 115 ? -3.410 0.378 -3.315 1.00 98.19 115 ALA A CA 1
ATOM 881 C C . ALA A 1 115 ? -3.097 1.879 -3.279 1.00 98.19 115 ALA A C 1
ATOM 883 O O . ALA A 1 115 ? -2.274 2.306 -2.469 1.00 98.19 115 ALA A O 1
ATOM 884 N N . PRO A 1 116 ? -3.735 2.687 -4.138 1.00 97.75 116 PRO A N 1
ATOM 885 C CA . PRO A 1 116 ? -3.623 4.139 -4.093 1.00 97.75 116 PRO A CA 1
ATOM 886 C C . PRO A 1 116 ? -4.247 4.727 -2.824 1.00 97.75 116 PRO A C 1
ATOM 888 O O . PRO A 1 116 ? -5.235 4.209 -2.298 1.00 97.75 116 PRO A O 1
ATOM 891 N N . LEU A 1 117 ? -3.686 5.850 -2.384 1.00 97.12 117 LEU A N 1
ATOM 892 C CA . LEU A 1 117 ? -4.170 6.713 -1.311 1.00 97.12 117 LEU A CA 1
ATOM 893 C C . LEU A 1 117 ? -4.413 8.131 -1.865 1.00 97.12 117 LEU A C 1
ATOM 895 O O . LEU A 1 117 ? -4.078 8.463 -3.006 1.00 97.12 117 LEU A O 1
ATOM 899 N N . SER A 1 118 ? -4.994 8.996 -1.040 1.00 93.31 118 SER A N 1
ATOM 900 C CA . SER A 1 118 ? -5.188 10.416 -1.321 1.00 93.31 118 SER A CA 1
ATOM 901 C C . SER A 1 118 ? -3.862 11.120 -1.642 1.00 93.31 118 SER A C 1
ATOM 903 O O . SER A 1 118 ? -2.785 10.745 -1.164 1.00 93.31 118 SER A O 1
ATOM 905 N N . GLY A 1 119 ? -3.939 12.165 -2.471 1.00 93.88 119 GLY A N 1
ATOM 906 C CA . GLY A 1 119 ? -2.773 12.973 -2.842 1.00 93.88 119 GLY A CA 1
ATOM 907 C C . GLY A 1 119 ? -1.806 12.296 -3.820 1.00 93.88 119 GLY A C 1
ATOM 908 O O . GLY A 1 119 ? -0.662 12.723 -3.911 1.00 93.88 119 GLY A O 1
ATOM 909 N N . GLY A 1 120 ? -2.242 11.249 -4.533 1.00 95.06 120 GLY A N 1
ATOM 910 C CA . GLY A 1 120 ? -1.405 10.523 -5.498 1.00 95.06 120 GLY A CA 1
ATOM 911 C C . GLY A 1 120 ? -0.389 9.578 -4.852 1.00 95.06 120 GLY A C 1
ATOM 912 O O . GLY A 1 120 ? 0.513 9.101 -5.528 1.00 95.06 120 GLY A O 1
ATOM 913 N N . ARG A 1 121 ? -0.524 9.313 -3.548 1.00 97.75 121 ARG A N 1
ATOM 914 C CA . ARG A 1 121 ? 0.296 8.335 -2.829 1.00 97.75 121 ARG A CA 1
ATOM 915 C C . ARG A 1 121 ? -0.142 6.909 -3.169 1.00 97.75 121 ARG A C 1
ATOM 917 O O . ARG A 1 121 ? -1.291 6.684 -3.545 1.00 97.75 121 ARG A O 1
ATOM 924 N N . CYS A 1 122 ? 0.731 5.926 -2.973 1.00 98.44 122 CYS A N 1
ATOM 925 C CA . CYS A 1 122 ? 0.387 4.516 -3.155 1.00 98.44 122 CYS A CA 1
ATOM 926 C C . CYS A 1 122 ? 1.134 3.614 -2.175 1.00 98.44 122 CYS A C 1
ATOM 928 O O . CYS A 1 122 ? 2.349 3.715 -2.031 1.00 98.44 122 CYS A O 1
ATOM 930 N N . LEU A 1 123 ? 0.409 2.713 -1.516 1.00 98.50 123 LEU A N 1
ATOM 931 C CA . LEU A 1 123 ? 0.987 1.671 -0.679 1.00 98.50 123 LEU A CA 1
ATOM 932 C C . LEU A 1 123 ? 1.240 0.419 -1.519 1.00 98.50 123 LEU A C 1
ATOM 934 O O . LEU A 1 123 ? 0.322 -0.113 -2.147 1.00 98.50 123 LEU A O 1
ATOM 938 N N . VAL A 1 124 ? 2.479 -0.065 -1.489 1.00 98.50 124 VAL A N 1
ATOM 939 C CA . VAL A 1 124 ? 2.926 -1.262 -2.203 1.00 98.50 124 VAL A CA 1
ATOM 940 C C . VAL A 1 124 ? 3.423 -2.293 -1.202 1.00 98.50 124 VAL A C 1
ATOM 942 O O . VAL A 1 124 ? 4.280 -2.002 -0.372 1.00 98.50 124 VAL A O 1
ATOM 945 N N . LEU A 1 125 ? 2.895 -3.507 -1.298 1.00 98.12 125 LEU A N 1
ATOM 946 C CA . LEU A 1 125 ? 3.252 -4.658 -0.473 1.00 98.12 125 LEU A CA 1
ATOM 947 C C . LEU A 1 125 ? 3.952 -5.705 -1.329 1.00 98.12 125 LEU A C 1
ATOM 949 O O . LEU A 1 125 ? 3.533 -5.907 -2.468 1.00 98.12 125 LEU A O 1
ATOM 953 N N . GLY A 1 126 ? 4.917 -6.444 -0.779 1.00 97.06 126 GLY A N 1
ATOM 954 C CA . GLY A 1 126 ? 5.585 -7.515 -1.522 1.00 97.06 126 GLY A CA 1
ATOM 955 C C . GLY A 1 126 ? 5.744 -8.837 -0.783 1.00 97.06 126 GLY A C 1
ATOM 956 O O . GLY A 1 126 ? 5.983 -8.898 0.426 1.00 97.06 126 GLY A O 1
ATOM 957 N N . ARG A 1 127 ? 5.634 -9.922 -1.555 1.00 95.00 127 ARG A N 1
ATOM 958 C CA . ARG A 1 127 ? 5.951 -11.299 -1.163 1.00 95.00 127 ARG A CA 1
ATOM 959 C C . ARG A 1 127 ? 6.881 -11.920 -2.206 1.00 95.00 127 ARG A C 1
ATOM 961 O O . ARG A 1 127 ? 6.488 -12.197 -3.336 1.00 95.00 127 ARG A O 1
ATOM 968 N N . ARG A 1 128 ? 8.117 -12.188 -1.822 1.00 9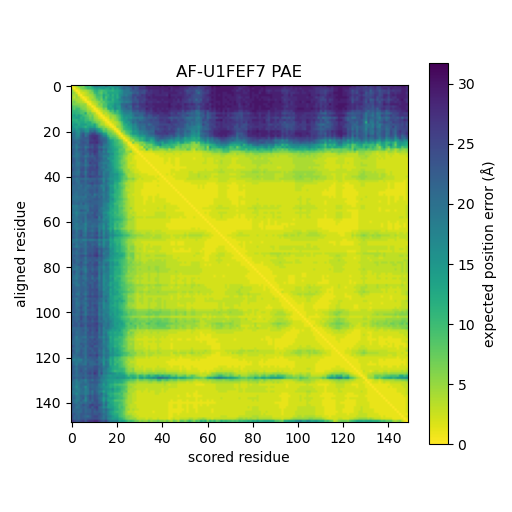0.69 128 ARG A N 1
ATOM 969 C CA . ARG A 1 128 ? 9.079 -12.996 -2.566 1.00 90.69 128 ARG A CA 1
ATOM 970 C C . ARG A 1 128 ? 8.604 -14.444 -2.614 1.00 90.69 128 ARG A C 1
ATOM 972 O O . ARG A 1 128 ? 8.328 -15.027 -1.567 1.00 90.69 128 ARG A O 1
ATOM 979 N N . GLY A 1 129 ? 8.528 -15.012 -3.816 1.00 80.56 129 GLY A N 1
ATOM 980 C CA . GLY A 1 129 ? 8.179 -16.421 -4.042 1.00 80.56 129 GLY A CA 1
ATOM 981 C C . GLY A 1 129 ? 6.699 -16.796 -3.860 1.00 80.56 129 GLY A C 1
ATOM 982 O O . GLY A 1 129 ? 6.359 -17.965 -4.025 1.00 80.56 129 GLY A O 1
ATOM 983 N N . GLY A 1 130 ? 5.813 -15.838 -3.563 1.00 81.31 130 GLY A N 1
ATOM 984 C CA . GLY A 1 130 ? 4.368 -16.065 -3.426 1.00 81.31 130 GLY A CA 1
ATOM 985 C C . GLY A 1 130 ? 3.902 -16.501 -2.024 1.00 81.31 130 GLY A C 1
ATOM 986 O O . GLY A 1 130 ? 4.669 -16.412 -1.064 1.00 81.31 130 GLY A O 1
ATOM 987 N N . PRO A 1 131 ? 2.634 -16.944 -1.878 1.00 87.12 131 PRO A N 1
ATOM 988 C CA . PRO A 1 131 ? 1.595 -17.030 -2.912 1.00 87.12 131 PRO A CA 1
ATOM 989 C C . PRO A 1 131 ? 1.122 -15.650 -3.392 1.00 87.12 131 PRO A C 1
ATOM 991 O O . PRO A 1 131 ? 1.286 -14.644 -2.697 1.00 87.12 131 PRO A O 1
ATOM 994 N N . VAL A 1 132 ? 0.512 -15.614 -4.582 1.00 91.94 132 VAL A N 1
ATOM 995 C CA . VAL A 1 132 ? -0.131 -14.406 -5.126 1.00 91.94 132 VAL A CA 1
ATOM 996 C C . VAL A 1 132 ? -1.140 -13.828 -4.135 1.00 91.94 132 VAL A C 1
ATOM 998 O O . VAL A 1 132 ? -1.829 -14.572 -3.437 1.00 91.94 132 VAL A O 1
ATOM 1001 N N . PHE A 1 133 ? -1.253 -12.500 -4.094 1.00 92.44 133 PHE A N 1
ATOM 1002 C CA . PHE A 1 133 ? -2.312 -11.849 -3.328 1.00 92.44 133 PHE A CA 1
ATOM 1003 C C . PHE A 1 133 ? -3.683 -12.239 -3.884 1.00 92.44 133 PHE A C 1
ATOM 1005 O O . PHE A 1 133 ? -3.936 -12.120 -5.088 1.00 92.44 133 PHE A O 1
ATOM 1012 N N . LEU A 1 134 ? -4.573 -12.699 -3.007 1.00 93.19 134 LEU A N 1
ATOM 1013 C CA . LEU A 1 134 ? -5.950 -13.017 -3.373 1.00 93.19 134 LEU A CA 1
ATOM 1014 C C . LEU A 1 134 ? -6.732 -11.734 -3.670 1.00 93.19 134 LEU A C 1
ATOM 1016 O O . LEU A 1 134 ? -6.447 -10.666 -3.128 1.00 93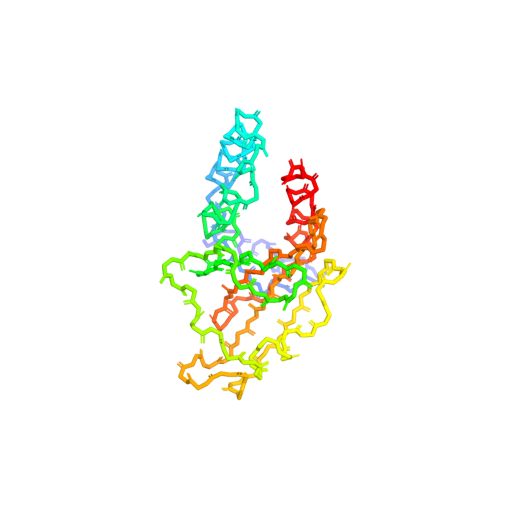.19 134 LEU A O 1
ATOM 1020 N N . ALA A 1 135 ? -7.791 -11.841 -4.475 1.00 92.12 135 ALA A N 1
ATOM 1021 C CA . ALA A 1 135 ? -8.669 -10.703 -4.754 1.00 92.12 135 ALA A CA 1
ATOM 1022 C C . ALA A 1 135 ? -9.282 -10.105 -3.469 1.00 92.12 135 ALA A C 1
ATOM 1024 O O . ALA A 1 135 ? -9.447 -8.892 -3.366 1.00 92.12 135 ALA A O 1
ATOM 1025 N N . SER A 1 136 ? -9.582 -10.939 -2.467 1.00 90.81 136 SER A N 1
ATOM 1026 C CA . SER A 1 136 ? -10.049 -10.492 -1.149 1.00 90.81 136 SER A CA 1
ATOM 1027 C C . SER A 1 136 ? -8.990 -9.694 -0.383 1.00 90.81 136 SER A C 1
ATOM 1029 O O . SER A 1 136 ? -9.335 -8.696 0.243 1.00 90.81 136 SER A O 1
ATOM 1031 N N . GLU A 1 137 ? -7.713 -10.073 -0.472 1.00 94.44 137 GLU A N 1
ATOM 1032 C CA . GLU A 1 137 ? -6.605 -9.353 0.170 1.00 94.44 137 GLU A CA 1
ATOM 1033 C C . GLU A 1 137 ? -6.389 -7.982 -0.471 1.00 94.44 137 GLU A C 1
ATOM 1035 O O . GLU A 1 137 ? -6.277 -6.988 0.241 1.00 94.44 137 GLU A O 1
ATOM 1040 N N . VAL A 1 138 ? -6.417 -7.902 -1.806 1.00 96.31 138 VAL A N 1
ATOM 1041 C CA . VAL A 1 138 ? -6.313 -6.622 -2.531 1.00 96.31 138 VAL A CA 1
ATOM 1042 C C . VAL A 1 138 ? -7.512 -5.721 -2.219 1.00 96.31 138 VAL A C 1
ATOM 1044 O O . VAL A 1 138 ? -7.353 -4.523 -1.992 1.00 96.31 138 VAL A O 1
ATOM 1047 N N . ASN A 1 139 ? -8.719 -6.285 -2.132 1.00 94.69 139 ASN A N 1
ATOM 1048 C CA . ASN A 1 139 ? -9.907 -5.532 -1.731 1.00 94.69 139 ASN A CA 1
ATOM 1049 C C . ASN A 1 139 ? -9.828 -5.026 -0.284 1.00 94.69 139 ASN A C 1
ATOM 1051 O O . ASN A 1 139 ? -10.256 -3.902 -0.016 1.00 94.69 139 ASN A O 1
ATOM 1055 N N . ARG A 1 140 ? -9.278 -5.827 0.635 1.00 94.81 140 ARG A N 1
ATOM 1056 C CA . ARG A 1 140 ? -9.042 -5.413 2.024 1.00 94.81 140 ARG A CA 1
ATOM 1057 C C . ARG A 1 140 ? -7.995 -4.307 2.097 1.00 94.81 140 ARG A C 1
ATOM 1059 O O . ARG A 1 140 ? -8.239 -3.302 2.756 1.00 94.81 140 ARG A O 1
ATOM 1066 N N . LEU A 1 141 ? -6.893 -4.442 1.359 1.00 96.81 141 LEU A N 1
ATOM 1067 C CA . LEU A 1 141 ? -5.862 -3.412 1.236 1.00 96.81 141 LEU A CA 1
ATOM 1068 C C . LEU A 1 141 ? -6.453 -2.093 0.735 1.00 96.81 141 LEU A C 1
ATOM 1070 O O . LEU A 1 141 ? -6.248 -1.059 1.361 1.00 96.81 141 LEU A O 1
ATOM 1074 N N . ARG A 1 142 ? -7.260 -2.134 -0.330 1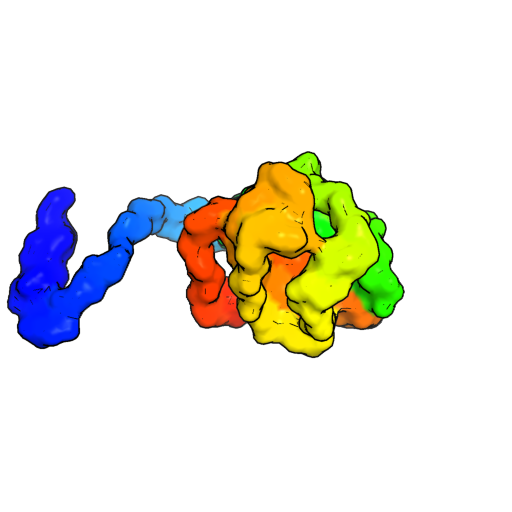.00 96.94 142 ARG A N 1
ATOM 1075 C CA . ARG A 1 142 ? -7.994 -0.966 -0.836 1.00 96.94 142 ARG A CA 1
ATOM 1076 C C . ARG A 1 142 ? -8.866 -0.320 0.242 1.00 96.94 142 ARG A C 1
ATOM 1078 O O . ARG A 1 142 ? -8.928 0.902 0.320 1.00 96.94 142 ARG A O 1
ATOM 1085 N N . HIS A 1 143 ? -9.571 -1.119 1.041 1.00 95.56 143 HIS A N 1
ATOM 1086 C CA . HIS A 1 143 ? -10.439 -0.597 2.094 1.00 95.56 143 HIS A CA 1
ATOM 1087 C C . HIS A 1 143 ? -9.639 0.081 3.212 1.00 95.56 143 HIS A C 1
ATOM 1089 O O . HIS A 1 143 ? -9.963 1.204 3.584 1.00 95.56 143 HIS A O 1
ATOM 1095 N N . MET A 1 144 ? -8.568 -0.552 3.694 1.00 95.69 144 MET A N 1
ATOM 1096 C CA . MET A 1 144 ? -7.690 0.043 4.706 1.00 95.69 144 MET A CA 1
ATOM 1097 C C . MET A 1 144 ? -6.990 1.302 4.192 1.00 95.69 144 MET A C 1
ATOM 1099 O O . MET A 1 144 ? -6.963 2.307 4.891 1.00 95.69 144 MET A O 1
ATOM 1103 N N . ALA A 1 145 ? -6.499 1.288 2.950 1.00 96.06 145 ALA A N 1
ATOM 1104 C CA . ALA A 1 145 ? -5.903 2.457 2.306 1.00 96.06 145 ALA A CA 1
ATOM 1105 C C . ALA A 1 145 ? -6.899 3.625 2.198 1.00 96.06 145 ALA A C 1
ATOM 1107 O O . ALA A 1 145 ? -6.528 4.772 2.416 1.00 96.06 145 ALA A O 1
ATOM 1108 N N . ALA A 1 146 ? -8.181 3.344 1.936 1.00 94.94 146 ALA A N 1
ATOM 1109 C CA . ALA A 1 146 ? -9.219 4.373 1.909 1.00 94.94 146 ALA A CA 1
ATOM 1110 C C . ALA A 1 146 ? -9.459 5.028 3.283 1.00 94.94 146 ALA A C 1
ATOM 1112 O O . ALA A 1 146 ? -9.830 6.200 3.328 1.00 94.94 146 ALA A O 1
ATOM 1113 N N . LEU A 1 147 ? -9.248 4.283 4.373 1.00 94.31 147 LEU A N 1
ATOM 1114 C CA . LEU A 1 147 ? -9.341 4.769 5.754 1.00 94.31 147 LEU A CA 1
ATOM 1115 C C . LEU A 1 147 ? -8.056 5.468 6.225 1.00 94.31 147 LEU A C 1
ATOM 1117 O O . LEU A 1 147 ? -8.100 6.220 7.189 1.00 94.31 147 LEU A O 1
ATOM 1121 N N . ALA A 1 148 ? -6.932 5.244 5.542 1.00 92.31 148 ALA A N 1
ATOM 1122 C CA . ALA A 1 148 ? -5.637 5.874 5.809 1.00 92.31 148 ALA A CA 1
ATOM 1123 C C . ALA A 1 148 ? -5.476 7.272 5.178 1.00 92.31 148 ALA A C 1
ATOM 1125 O O . ALA A 1 148 ? -4.352 7.764 5.036 1.00 92.31 148 ALA A O 1
ATOM 1126 N N . ASN A 1 149 ? -6.585 7.868 4.733 1.00 83.50 149 ASN A N 1
ATOM 1127 C CA . ASN A 1 149 ? -6.626 9.125 3.990 1.00 83.50 149 ASN A CA 1
ATOM 1128 C C . ASN A 1 149 ? -6.844 10.359 4.860 1.00 83.50 149 ASN A C 1
ATOM 1130 O O . ASN A 1 149 ? -7.572 10.284 5.880 1.00 83.50 149 ASN A O 1
#

Secondary structure (DSSP, 8-state):
-HHHHHHTTSTT----------HHHHHHHHHHHHHHHHH-GGGHHHHHHHHHHHHS--SEEEEE-TTS-EEEE-TT-----HHHHHHH---SS-EEEEE-TTSSTTT-SEEEEEEE-GGG-EEEEEEET-PPPPHHHHHHHHHHHHHT-

Foldseek 3Di:
DVVVVVQVPDPPGDDPDDDPCPPPQQVVLVVVLLVVCVVPLVCSVVSCQQSCCRNLVFPKKFKAAQVRDTPDIDPPDDPDDPQLSVQVPDQPAWDKDWDAQPSDPPQGIKIKTWEDAPNNMIMITIHRPDDHQDPVSSVVVNVSRDSSD

Mean predicted aligned error: 8.35 Å

Radius of gyration: 16.81 Å; Cα contacts (8 Å, |Δi|>4): 241; chains: 1; bounding box: 36×50×30 Å